Protein AF-A0A257S0A5-F1 (afdb_monom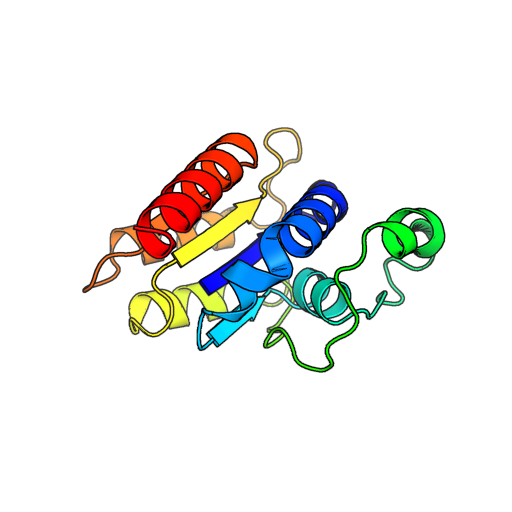er)

Solvent-accessible surface area (backbone atoms only — not comparable to full-atom values): 7761 Å² total; per-residue (Å²): 54,38,42,42,50,36,85,91,31,40,67,58,50,28,44,51,46,40,75,40,37,75,65,60,64,69,46,95,50,37,37,16,28,26,65,52,12,36,35,53,27,52,39,78,56,76,93,47,54,93,47,39,81,77,44,62,85,37,43,23,78,76,36,81,69,61,30,53,54,44,44,37,56,98,72,47,14,39,52,54,51,20,51,34,19,52,71,60,77,28,46,34,37,41,35,32,65,59,93,88,51,80,64,92,53,52,71,44,54,52,47,31,56,49,24,33,76,66,14,84,81,53,34,52,76,35,53,46,67,68,62,45,53,53,50,51,54,54,52,51,53,65,74,74,108

Sequence (145 aa):
IGLIAHDTQKKVMLEFARRHHALLSRFGRRLATGTTGGLLNGEVPARLAAEAASLRPVLPPPVPGWTTALQSGPRGGDAQIAEEVLEGRCRRLIFFEDPHVAREHEADIQLLERATRFAPQGCLCINDLANAEFWMNGFASLLAA

Radius of gyration: 14.41 Å; Cα contacts (8 Å, |Δi|>4): 226; chains: 1; bounding box: 37×31×38 Å

Structure (mmCIF, N/CA/C/O backbone):
data_AF-A0A257S0A5-F1
#
_entry.id   AF-A0A257S0A5-F1
#
loop_
_atom_site.group_PDB
_atom_site.id
_atom_site.type_symbol
_atom_site.label_atom_id
_atom_site.label_alt_id
_atom_site.label_comp_id
_atom_site.label_asym_id
_atom_site.label_entity_id
_atom_site.label_seq_id
_atom_site.pdbx_PDB_ins_code
_atom_site.Cartn_x
_atom_site.Cartn_y
_atom_site.Cartn_z
_atom_site.occupancy
_atom_site.B_iso_or_equiv
_atom_site.auth_seq_id
_atom_site.auth_comp_id
_atom_site.auth_asym_id
_atom_site.auth_atom_id
_atom_site.pdbx_PDB_model_num
ATOM 1 N N . ILE A 1 1 ? -5.561 5.184 4.028 1.00 97.00 1 ILE A N 1
ATOM 2 C CA . ILE A 1 1 ? -4.466 4.200 4.168 1.00 97.00 1 ILE A CA 1
ATOM 3 C C . ILE A 1 1 ? -3.578 4.324 2.942 1.00 97.00 1 ILE A C 1
ATOM 5 O O . ILE A 1 1 ? -4.126 4.481 1.857 1.00 97.00 1 ILE A O 1
ATOM 9 N N . GLY A 1 2 ? -2.262 4.346 3.112 1.00 97.69 2 GLY A N 1
ATOM 10 C CA . GLY A 1 2 ? -1.287 4.299 2.024 1.00 97.69 2 GLY A CA 1
ATOM 11 C C . GLY A 1 2 ? -0.783 2.873 1.819 1.00 97.69 2 GLY A C 1
ATOM 12 O O . GLY A 1 2 ? -0.559 2.169 2.801 1.00 97.69 2 GLY A O 1
ATOM 13 N N . LEU A 1 3 ? -0.647 2.458 0.563 1.00 97.50 3 LEU A N 1
ATOM 14 C CA . LEU A 1 3 ? -0.164 1.146 0.134 1.00 97.50 3 LEU A CA 1
ATOM 15 C C . LEU A 1 3 ? 1.035 1.357 -0.796 1.00 97.50 3 LEU A C 1
ATOM 17 O O . LEU A 1 3 ? 0.894 1.895 -1.895 1.00 97.50 3 LEU A O 1
ATOM 21 N N . ILE A 1 4 ? 2.220 0.975 -0.337 1.00 95.06 4 ILE A N 1
ATOM 22 C CA . ILE A 1 4 ? 3.494 1.250 -1.007 1.00 95.06 4 ILE A CA 1
ATOM 23 C C . ILE A 1 4 ? 4.300 -0.048 -1.033 1.00 95.06 4 ILE A C 1
ATOM 25 O O . ILE A 1 4 ? 4.254 -0.832 -0.087 1.00 95.06 4 ILE A O 1
ATOM 29 N N . ALA A 1 5 ? 5.012 -0.310 -2.123 1.00 93.12 5 ALA A N 1
ATOM 30 C CA . ALA A 1 5 ? 5.867 -1.482 -2.232 1.00 93.12 5 ALA A CA 1
ATOM 31 C C . ALA A 1 5 ? 7.075 -1.170 -3.111 1.00 93.12 5 ALA A C 1
ATOM 33 O O . ALA A 1 5 ? 6.927 -0.540 -4.163 1.00 93.12 5 ALA A O 1
ATOM 34 N N . HIS A 1 6 ? 8.248 -1.654 -2.704 1.00 89.75 6 HIS A N 1
ATOM 35 C CA . HIS A 1 6 ? 9.397 -1.745 -3.601 1.00 89.75 6 HIS A CA 1
ATOM 36 C C . HIS A 1 6 ? 9.094 -2.671 -4.778 1.00 89.75 6 HIS A C 1
ATOM 38 O O . HIS A 1 6 ? 8.187 -3.506 -4.729 1.00 89.75 6 HIS A O 1
ATOM 44 N N . ASP A 1 7 ? 9.878 -2.536 -5.846 1.00 86.50 7 ASP A N 1
ATOM 45 C CA . ASP A 1 7 ? 9.655 -3.271 -7.086 1.00 86.50 7 ASP A CA 1
ATOM 46 C C . ASP A 1 7 ? 9.632 -4.796 -6.869 1.00 86.50 7 ASP A C 1
ATOM 48 O O . ASP A 1 7 ? 8.712 -5.459 -7.352 1.00 86.50 7 ASP A O 1
ATOM 52 N N . THR A 1 8 ? 10.537 -5.321 -6.042 1.00 88.75 8 THR A N 1
ATOM 53 C CA . THR A 1 8 ? 10.608 -6.738 -5.641 1.00 88.75 8 THR A CA 1
ATOM 54 C C . THR A 1 8 ? 9.465 -7.180 -4.718 1.00 88.75 8 THR A C 1
ATOM 56 O O . THR A 1 8 ? 9.145 -8.366 -4.650 1.00 88.75 8 THR A O 1
ATOM 59 N N . GLN A 1 9 ? 8.798 -6.240 -4.043 1.00 92.81 9 GLN A N 1
ATOM 60 C CA . GLN A 1 9 ? 7.731 -6.493 -3.067 1.00 92.81 9 GLN A CA 1
ATOM 61 C C . GLN A 1 9 ? 6.318 -6.329 -3.646 1.00 92.81 9 GLN A C 1
ATOM 63 O O . GLN A 1 9 ? 5.326 -6.582 -2.960 1.00 92.81 9 GLN A O 1
ATOM 68 N N . LYS A 1 10 ? 6.174 -5.947 -4.921 1.00 91.94 10 LYS A N 1
ATOM 69 C CA . LYS A 1 10 ? 4.850 -5.751 -5.540 1.00 91.94 10 LYS A CA 1
ATOM 70 C C . LYS A 1 10 ? 3.995 -7.006 -5.510 1.00 91.94 10 LYS A C 1
ATOM 72 O O . LYS A 1 10 ? 2.811 -6.918 -5.207 1.00 91.94 10 LYS A O 1
ATOM 77 N N . LYS A 1 11 ? 4.576 -8.176 -5.788 1.00 93.81 11 LYS A N 1
ATOM 78 C CA . LYS A 1 11 ? 3.830 -9.440 -5.741 1.00 93.81 11 LYS A CA 1
ATOM 79 C C . LYS A 1 11 ? 3.268 -9.699 -4.339 1.00 93.81 11 LYS A C 1
ATOM 81 O O . LYS A 1 11 ? 2.093 -10.030 -4.210 1.00 93.81 11 LYS A O 1
ATOM 86 N N . VAL A 1 12 ? 4.079 -9.453 -3.309 1.00 95.75 12 VAL A N 1
ATOM 87 C CA . VAL A 1 12 ? 3.677 -9.563 -1.900 1.00 95.75 12 VAL A CA 1
ATOM 88 C C . VAL A 1 12 ? 2.539 -8.591 -1.580 1.00 95.75 12 VAL A C 1
ATOM 90 O O . VAL A 1 12 ? 1.528 -8.995 -1.007 1.00 95.75 12 VAL A O 1
ATOM 93 N N . MET A 1 13 ? 2.651 -7.334 -2.019 1.00 96.56 13 MET A N 1
ATOM 94 C CA . MET A 1 13 ? 1.595 -6.328 -1.863 1.00 96.56 13 MET A CA 1
ATOM 95 C C . MET A 1 13 ? 0.283 -6.749 -2.531 1.00 96.56 13 MET A C 1
ATOM 97 O O . MET A 1 13 ? -0.778 -6.607 -1.929 1.00 96.56 13 MET A O 1
ATOM 101 N N . LEU A 1 14 ? 0.332 -7.291 -3.749 1.00 95.62 14 LEU A N 1
ATOM 102 C CA . LEU A 1 14 ? -0.867 -7.729 -4.466 1.00 95.62 14 LEU A CA 1
ATOM 103 C C . LEU A 1 14 ? -1.540 -8.920 -3.784 1.00 95.62 14 LEU A C 1
ATOM 105 O O . LEU A 1 14 ? -2.752 -8.896 -3.579 1.00 95.62 14 LEU A O 1
ATOM 109 N N . GLU A 1 15 ? -0.769 -9.923 -3.363 1.00 95.75 15 GLU A N 1
ATOM 110 C CA . GLU A 1 15 ? -1.300 -11.074 -2.629 1.00 95.75 15 GLU A CA 1
ATOM 111 C C . GLU A 1 15 ? -1.946 -10.656 -1.303 1.00 95.75 15 GLU A C 1
ATOM 113 O O . GLU A 1 15 ? -3.059 -11.095 -0.992 1.00 95.75 15 GLU A O 1
ATOM 118 N N . PHE A 1 16 ? -1.278 -9.775 -0.555 1.00 97.12 16 PHE A N 1
ATOM 119 C CA . PHE A 1 16 ? -1.796 -9.192 0.679 1.00 97.12 16 PHE A CA 1
ATOM 120 C C . PHE A 1 16 ? -3.094 -8.412 0.428 1.00 97.12 16 PHE A C 1
ATOM 122 O O . PHE A 1 16 ? -4.110 -8.656 1.082 1.00 97.12 16 PHE A O 1
ATOM 129 N N . ALA A 1 17 ? -3.097 -7.521 -0.566 1.00 96.06 17 ALA A N 1
ATOM 130 C CA . ALA A 1 17 ? -4.254 -6.710 -0.920 1.00 96.06 17 ALA A CA 1
ATOM 131 C C . ALA A 1 17 ? -5.440 -7.558 -1.389 1.00 96.06 17 ALA A C 1
ATOM 133 O O . ALA A 1 17 ? -6.576 -7.277 -1.017 1.00 96.06 17 ALA A O 1
ATOM 134 N N . ARG A 1 18 ? -5.186 -8.620 -2.161 1.00 94.12 18 ARG A N 1
ATOM 135 C CA . ARG A 1 18 ? -6.204 -9.576 -2.606 1.00 94.12 18 ARG A CA 1
ATOM 136 C C . ARG A 1 18 ? -6.807 -10.334 -1.425 1.00 94.12 18 ARG A C 1
ATOM 138 O O . ARG A 1 18 ? -8.028 -10.442 -1.345 1.00 94.12 18 ARG A O 1
ATOM 145 N N . ARG A 1 19 ? -5.974 -10.837 -0.503 1.00 94.81 19 ARG A N 1
ATOM 146 C CA . ARG A 1 19 ? -6.416 -11.551 0.711 1.00 94.81 19 ARG A CA 1
ATOM 147 C C . ARG A 1 19 ? -7.285 -10.664 1.599 1.00 94.81 19 ARG A C 1
ATOM 149 O O . ARG A 1 19 ? -8.340 -11.092 2.055 1.00 94.81 19 ARG A O 1
ATOM 156 N N . HIS A 1 20 ? -6.860 -9.422 1.799 1.00 95.31 20 HIS A N 1
ATOM 157 C CA . HIS A 1 20 ? -7.486 -8.476 2.723 1.00 95.31 20 HIS A CA 1
ATOM 158 C C . HIS A 1 20 ? -8.417 -7.470 2.040 1.00 95.31 20 HIS A C 1
ATOM 160 O O . HIS A 1 20 ? -8.814 -6.478 2.654 1.00 95.31 20 HIS A O 1
ATOM 166 N N . HIS A 1 21 ? -8.801 -7.717 0.784 1.00 93.88 21 HIS A N 1
ATOM 167 C CA . HIS A 1 21 ? -9.507 -6.752 -0.062 1.00 93.88 21 HIS A CA 1
ATOM 168 C C . HIS A 1 21 ? -10.772 -6.196 0.600 1.00 93.88 21 HIS A C 1
ATOM 170 O O . HIS A 1 21 ? -10.999 -4.985 0.587 1.00 93.88 21 HIS A O 1
ATOM 176 N N . ALA A 1 22 ? -11.580 -7.058 1.224 1.00 92.00 22 ALA A N 1
ATOM 177 C CA . ALA A 1 22 ? -12.815 -6.653 1.895 1.00 92.00 22 ALA A CA 1
ATOM 178 C C . ALA A 1 22 ? -12.556 -5.674 3.055 1.00 92.00 22 ALA A C 1
ATOM 180 O O . ALA A 1 22 ? -13.222 -4.647 3.157 1.00 92.00 22 ALA A O 1
ATOM 181 N N . LEU A 1 23 ? -11.555 -5.951 3.896 1.00 94.06 23 LEU A N 1
ATOM 182 C CA . LEU A 1 23 ? -11.188 -5.091 5.024 1.00 94.06 23 LEU A CA 1
ATOM 183 C C . LEU A 1 23 ? -10.539 -3.790 4.551 1.00 94.06 23 LEU A C 1
ATOM 185 O O . LEU A 1 23 ? -10.922 -2.712 5.001 1.00 94.06 23 LEU A O 1
ATOM 189 N N . LEU A 1 24 ? -9.607 -3.875 3.599 1.00 95.44 24 LEU A N 1
ATOM 190 C CA . LEU A 1 24 ? -8.953 -2.707 3.011 1.00 95.44 24 LEU A CA 1
ATOM 191 C C . LEU A 1 24 ? -9.967 -1.779 2.321 1.00 95.44 24 LEU A C 1
ATOM 193 O O . LEU A 1 24 ? -9.847 -0.553 2.382 1.00 95.44 24 LEU A O 1
ATOM 197 N N . SER A 1 25 ? -11.022 -2.342 1.732 1.00 93.88 25 SER A N 1
ATOM 198 C CA . SER A 1 25 ? -12.101 -1.573 1.104 1.00 93.88 25 SER A CA 1
ATOM 199 C C . SER A 1 25 ? -12.919 -0.739 2.096 1.00 93.88 25 SER A C 1
ATOM 201 O O . SER A 1 25 ? -13.542 0.238 1.686 1.00 93.88 25 SER A O 1
ATOM 203 N N . ARG A 1 26 ? -12.869 -1.041 3.403 1.00 93.62 26 ARG A N 1
ATOM 204 C CA . ARG A 1 26 ? -13.542 -0.245 4.447 1.00 93.62 26 ARG A CA 1
ATOM 205 C C . ARG A 1 26 ? -12.843 1.084 4.734 1.00 93.62 26 ARG A C 1
ATOM 207 O O . ARG A 1 26 ? -13.456 1.979 5.312 1.00 93.62 26 ARG A O 1
ATOM 214 N N . PHE A 1 27 ? -11.575 1.247 4.352 1.00 94.25 27 PHE A N 1
ATOM 215 C CA . PHE A 1 27 ? -10.908 2.542 4.469 1.00 94.25 27 PHE A CA 1
ATOM 216 C C . PHE A 1 27 ? -11.474 3.505 3.427 1.00 94.25 27 PHE A C 1
ATOM 218 O O . PHE A 1 27 ? -11.331 3.260 2.235 1.00 94.25 27 PHE A O 1
ATOM 225 N N . GLY A 1 28 ? -12.047 4.633 3.861 1.00 91.44 28 GLY A N 1
ATOM 226 C CA . GLY A 1 28 ? -12.674 5.606 2.952 1.00 91.44 28 GLY A CA 1
ATOM 227 C C . GLY A 1 28 ? -11.738 6.185 1.883 1.00 91.44 28 GLY A C 1
ATOM 228 O O . GLY A 1 28 ? -12.200 6.620 0.836 1.00 91.44 28 GLY A O 1
ATOM 229 N N . ARG A 1 29 ? -10.417 6.146 2.111 1.00 94.81 29 ARG A N 1
ATOM 230 C CA . ARG A 1 29 ? -9.405 6.553 1.131 1.00 94.81 29 ARG A CA 1
ATOM 231 C C . ARG A 1 29 ? -8.215 5.596 1.147 1.00 94.81 29 ARG A C 1
ATOM 233 O O . ARG A 1 29 ? -7.645 5.325 2.212 1.00 94.81 29 ARG A O 1
ATOM 240 N N . ARG A 1 30 ? -7.834 5.107 -0.035 1.00 97.19 30 ARG A N 1
ATOM 241 C CA . ARG A 1 30 ? -6.685 4.224 -0.280 1.00 97.19 30 ARG A CA 1
ATOM 242 C C . ARG A 1 30 ? -5.755 4.919 -1.267 1.00 97.19 30 ARG A C 1
ATOM 244 O O . ARG A 1 30 ? -6.140 5.149 -2.407 1.00 97.19 30 ARG A O 1
ATOM 251 N N . LEU A 1 31 ? -4.577 5.300 -0.804 1.00 97.69 31 LEU A N 1
ATOM 252 C CA . LEU A 1 31 ? -3.534 5.932 -1.604 1.00 97.69 31 LEU A CA 1
ATOM 253 C C . LEU A 1 31 ? -2.500 4.879 -1.977 1.00 97.69 31 LEU A C 1
ATOM 255 O O . LEU A 1 31 ? -2.220 3.997 -1.167 1.00 97.69 31 LEU A O 1
ATOM 259 N N . ALA A 1 32 ? -1.917 4.985 -3.160 1.00 96.44 32 ALA A N 1
ATOM 260 C CA . ALA A 1 32 ? -0.799 4.141 -3.553 1.00 96.44 32 ALA A CA 1
ATOM 261 C C . ALA A 1 32 ? 0.141 4.898 -4.490 1.00 96.44 32 ALA A C 1
ATOM 263 O O . ALA A 1 32 ? -0.301 5.759 -5.250 1.00 96.44 32 ALA A O 1
ATOM 264 N N . THR A 1 33 ? 1.432 4.574 -4.465 1.00 94.12 33 THR A N 1
ATOM 265 C CA . THR A 1 33 ? 2.384 5.111 -5.449 1.00 94.12 33 THR A CA 1
ATOM 266 C C . THR A 1 33 ? 2.114 4.530 -6.833 1.00 94.12 33 THR A C 1
ATOM 268 O O . THR A 1 33 ? 1.604 3.419 -6.956 1.00 94.12 33 THR A O 1
ATOM 271 N N . GLY A 1 34 ? 2.457 5.264 -7.892 1.00 91.19 34 GLY A N 1
ATOM 272 C CA . GLY A 1 34 ? 1.895 5.057 -9.233 1.00 91.19 34 GLY A CA 1
ATOM 273 C C . GLY A 1 34 ? 1.890 3.620 -9.757 1.00 91.19 34 GLY A C 1
ATOM 274 O O . GLY A 1 34 ? 0.863 3.141 -10.226 1.00 91.19 34 GLY A O 1
ATOM 275 N N . THR A 1 35 ? 3.003 2.886 -9.652 1.00 91.06 35 THR A N 1
ATOM 276 C CA . THR A 1 35 ? 3.033 1.490 -10.137 1.00 91.06 35 THR A CA 1
ATOM 277 C C . THR A 1 35 ? 2.262 0.540 -9.228 1.00 91.06 35 THR A C 1
ATOM 279 O O . THR A 1 35 ? 1.532 -0.311 -9.728 1.00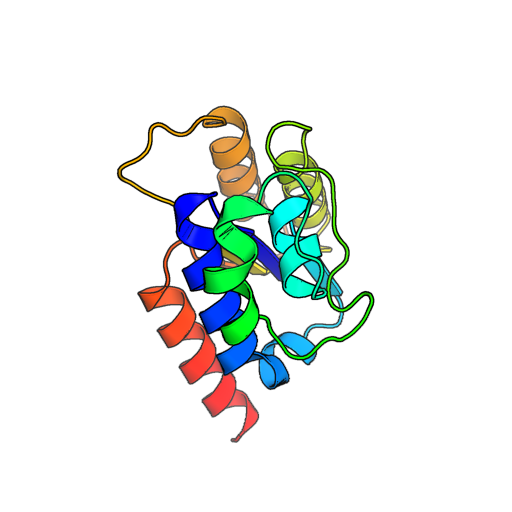 91.06 35 THR A O 1
ATOM 282 N N . THR A 1 36 ? 2.401 0.688 -7.911 1.00 93.38 36 THR A N 1
ATOM 283 C CA . THR A 1 36 ? 1.653 -0.104 -6.928 1.00 93.38 36 THR A CA 1
ATOM 284 C C . THR A 1 36 ? 0.153 0.126 -7.104 1.00 93.38 36 THR A C 1
ATOM 286 O O . THR A 1 36 ? -0.600 -0.831 -7.214 1.00 93.38 36 THR A O 1
ATOM 289 N N . GLY A 1 37 ? -0.274 1.386 -7.220 1.00 93.56 37 GLY A N 1
ATOM 290 C CA . GLY A 1 37 ? -1.668 1.775 -7.420 1.00 93.56 37 GLY A CA 1
ATOM 291 C C . GLY A 1 37 ? -2.251 1.269 -8.733 1.00 93.56 37 GLY A C 1
ATOM 292 O O . GLY A 1 37 ? -3.347 0.720 -8.722 1.00 93.56 37 GLY A O 1
ATOM 293 N N . GLY A 1 38 ? -1.505 1.367 -9.840 1.00 91.50 38 GLY A N 1
ATOM 294 C CA . GLY A 1 38 ? -1.913 0.780 -11.121 1.00 91.50 38 GLY A CA 1
ATOM 295 C C . GLY A 1 38 ? -2.200 -0.718 -10.992 1.00 91.50 38 GLY A C 1
ATOM 296 O O . GLY A 1 38 ? -3.303 -1.163 -11.297 1.00 91.50 38 GLY A O 1
ATOM 297 N N . LEU A 1 39 ? -1.263 -1.480 -10.417 1.00 92.56 39 LEU A N 1
ATOM 298 C CA . LEU A 1 39 ? -1.445 -2.920 -10.194 1.00 92.56 39 LEU A CA 1
ATOM 299 C C . LEU A 1 39 ? -2.612 -3.230 -9.252 1.00 92.56 39 LEU A C 1
ATOM 301 O O . LEU A 1 39 ? -3.398 -4.134 -9.523 1.00 92.56 39 LEU A O 1
ATOM 305 N N . LEU A 1 40 ? -2.767 -2.473 -8.165 1.00 93.69 40 LEU A N 1
ATOM 306 C CA . LEU A 1 40 ? -3.891 -2.636 -7.238 1.00 93.69 40 LEU A CA 1
ATOM 307 C C . LEU A 1 40 ? -5.240 -2.294 -7.890 1.00 93.69 40 LEU A C 1
ATOM 309 O O . LEU A 1 40 ? -6.265 -2.825 -7.479 1.00 93.69 40 LEU A O 1
ATOM 313 N N . ASN A 1 41 ? -5.243 -1.452 -8.922 1.00 91.81 41 ASN A N 1
ATOM 314 C CA . ASN A 1 41 ? -6.420 -1.136 -9.728 1.00 91.81 41 ASN A CA 1
ATOM 315 C C . ASN A 1 41 ? -6.640 -2.135 -10.885 1.00 91.81 41 ASN A C 1
ATOM 317 O O . ASN A 1 41 ? -7.569 -1.962 -11.671 1.00 91.81 41 ASN A O 1
ATOM 321 N N . GLY A 1 42 ? -5.822 -3.191 -10.982 1.00 86.12 42 GLY A N 1
ATOM 322 C CA . GLY A 1 42 ? -5.922 -4.232 -12.011 1.00 86.12 42 GLY A CA 1
ATOM 323 C C . GLY A 1 42 ? -5.172 -3.919 -13.310 1.00 86.12 42 GLY A C 1
ATOM 324 O O . GLY A 1 42 ? -5.290 -4.664 -14.282 1.00 86.12 42 GLY A O 1
ATOM 325 N N . GLU A 1 43 ? -4.384 -2.846 -13.344 1.00 85.81 43 GLU A N 1
ATOM 326 C CA . GLU A 1 43 ? -3.589 -2.446 -14.502 1.00 85.81 43 GLU A CA 1
ATOM 327 C C . GLU A 1 43 ? -2.173 -3.007 -14.381 1.00 85.81 43 GLU A C 1
ATOM 329 O O . GLU A 1 43 ? -1.510 -2.809 -13.369 1.00 85.81 43 GLU A O 1
ATOM 334 N N . VAL A 1 44 ? -1.661 -3.667 -15.422 1.00 84.38 44 VAL A N 1
ATOM 335 C CA . VAL A 1 44 ? -0.235 -4.022 -15.489 1.00 84.38 44 VAL A CA 1
ATOM 336 C C . VAL A 1 44 ? 0.481 -2.959 -16.321 1.00 84.38 44 VAL A C 1
ATOM 338 O O . VAL A 1 44 ? 0.298 -2.939 -17.541 1.00 84.38 44 VAL A O 1
ATOM 341 N N . PRO A 1 45 ? 1.286 -2.065 -15.712 1.00 80.88 45 PRO A N 1
ATOM 342 C CA . PRO A 1 45 ? 1.966 -1.013 -16.457 1.00 80.88 45 PRO A CA 1
ATOM 343 C C . PRO A 1 45 ? 2.943 -1.604 -17.473 1.00 80.88 45 PRO A C 1
ATOM 345 O O . PRO A 1 45 ? 3.577 -2.623 -17.202 1.00 80.88 45 PRO A O 1
ATOM 348 N N . ALA A 1 46 ? 3.140 -0.923 -18.605 1.00 83.19 46 ALA A N 1
ATOM 349 C CA . ALA A 1 46 ? 4.008 -1.398 -19.687 1.00 83.19 46 ALA A CA 1
ATOM 350 C C . ALA A 1 46 ? 5.430 -1.767 -19.217 1.00 83.19 46 ALA A C 1
ATOM 352 O O . ALA A 1 46 ? 6.005 -2.740 -19.699 1.00 83.19 46 ALA A O 1
ATOM 353 N N . ARG A 1 47 ? 5.969 -1.050 -18.218 1.00 80.94 47 ARG A N 1
ATOM 354 C CA . ARG A 1 47 ? 7.291 -1.335 -17.629 1.00 80.94 47 ARG A CA 1
ATOM 355 C C . ARG A 1 47 ? 7.403 -2.721 -16.977 1.00 80.94 47 ARG A C 1
ATOM 357 O O . ARG A 1 47 ? 8.507 -3.216 -16.833 1.00 80.94 47 ARG A O 1
ATOM 364 N N . LEU A 1 48 ? 6.277 -3.327 -16.589 1.00 83.88 48 LEU A N 1
ATOM 365 C CA . LEU A 1 48 ? 6.194 -4.662 -15.982 1.00 83.88 48 LEU A CA 1
ATOM 366 C C . LEU A 1 48 ? 5.572 -5.692 -16.939 1.00 83.88 48 LEU A C 1
ATOM 368 O O . LEU A 1 48 ? 5.131 -6.755 -16.507 1.00 83.88 48 LEU A O 1
ATOM 372 N N . ALA A 1 49 ? 5.509 -5.403 -18.244 1.00 85.00 49 ALA A N 1
ATOM 373 C CA . ALA A 1 49 ? 4.889 -6.300 -19.220 1.00 85.00 49 ALA A CA 1
ATOM 374 C C . ALA A 1 49 ? 5.532 -7.700 -19.233 1.00 85.00 49 ALA A C 1
ATOM 376 O O . ALA A 1 49 ? 4.818 -8.695 -19.352 1.00 85.00 49 ALA A O 1
ATOM 377 N N . ALA A 1 50 ? 6.852 -7.785 -19.038 1.00 87.06 50 ALA A N 1
ATOM 378 C CA . ALA A 1 50 ? 7.577 -9.055 -18.943 1.00 87.06 50 ALA A CA 1
ATOM 379 C C . ALA A 1 50 ? 7.146 -9.909 -17.731 1.00 87.06 50 ALA A C 1
ATOM 381 O O . ALA A 1 50 ? 7.198 -11.135 -17.780 1.00 87.06 50 ALA A O 1
ATOM 382 N N . GLU A 1 51 ? 6.661 -9.272 -16.665 1.00 86.69 51 GLU A N 1
ATOM 383 C CA . GLU A 1 51 ? 6.218 -9.909 -15.420 1.00 86.69 51 GLU A CA 1
ATOM 384 C C . GLU A 1 51 ? 4.694 -10.109 -15.378 1.00 86.69 51 GLU A C 1
ATOM 386 O O . GLU A 1 51 ? 4.159 -10.708 -14.447 1.00 86.69 51 GLU A O 1
ATOM 391 N N . ALA A 1 52 ? 3.956 -9.650 -16.393 1.00 85.62 52 ALA A N 1
ATOM 392 C CA . ALA A 1 52 ? 2.494 -9.677 -16.396 1.00 85.62 52 ALA A CA 1
ATOM 393 C C . ALA A 1 52 ? 1.924 -11.082 -16.140 1.00 85.62 52 ALA A C 1
ATOM 395 O O . ALA A 1 52 ? 0.926 -11.229 -15.434 1.00 85.62 52 ALA A O 1
ATOM 396 N N . ALA A 1 53 ? 2.565 -12.117 -16.691 1.00 87.06 53 ALA A N 1
ATOM 397 C CA . ALA A 1 53 ? 2.147 -13.504 -16.514 1.00 87.06 53 ALA A CA 1
ATOM 398 C C . ALA A 1 53 ? 2.212 -13.962 -15.046 1.00 87.06 53 ALA A C 1
ATOM 400 O O . ALA A 1 53 ? 1.343 -14.714 -14.610 1.00 87.06 53 ALA A O 1
ATOM 401 N N . SER A 1 54 ? 3.198 -13.489 -14.275 1.00 87.62 54 SER A N 1
ATOM 402 C CA . SER A 1 54 ? 3.356 -13.848 -12.861 1.00 87.62 54 SER A CA 1
ATOM 403 C C . SER A 1 54 ? 2.502 -12.983 -11.927 1.00 87.62 54 SER A C 1
ATOM 405 O O . SER A 1 54 ? 2.126 -13.447 -10.851 1.00 87.62 54 SER A O 1
ATOM 407 N N . LEU A 1 55 ? 2.162 -11.755 -12.339 1.00 87.50 55 LEU A N 1
ATOM 408 C CA . LEU A 1 55 ? 1.362 -10.811 -11.550 1.00 87.50 55 LEU A CA 1
ATOM 409 C C . LEU A 1 55 ? -0.149 -11.034 -11.694 1.00 87.50 55 LEU A C 1
ATOM 411 O O . LEU A 1 55 ? -0.875 -10.954 -10.707 1.00 87.50 55 LEU A O 1
ATOM 415 N N . ARG A 1 56 ? -0.638 -11.348 -12.900 1.00 85.69 56 ARG A N 1
ATOM 416 C CA . ARG A 1 56 ? -2.080 -11.499 -13.186 1.00 85.69 56 ARG A CA 1
ATOM 417 C C . ARG A 1 56 ? -2.844 -12.416 -12.217 1.00 85.69 56 ARG A C 1
ATOM 419 O O . ARG A 1 56 ? -3.928 -12.013 -11.805 1.00 85.69 56 ARG A O 1
ATOM 426 N N . PRO A 1 57 ? -2.329 -13.595 -11.812 1.00 87.75 57 PRO A N 1
ATOM 427 C CA . PRO A 1 57 ? -3.051 -14.490 -10.903 1.00 87.75 57 PRO A CA 1
ATOM 428 C C . PRO A 1 57 ? -3.247 -13.928 -9.490 1.00 87.75 57 PRO A C 1
ATOM 430 O O . PRO A 1 57 ? -4.106 -14.406 -8.752 1.00 87.75 57 PRO A O 1
ATOM 433 N N . VAL A 1 58 ? -2.429 -12.948 -9.097 1.00 87.75 58 VAL A N 1
ATOM 434 C CA . VAL A 1 58 ? -2.422 -12.384 -7.742 1.00 87.75 58 VAL A CA 1
ATOM 435 C C . VAL A 1 58 ? -2.973 -10.965 -7.679 1.00 87.75 58 VAL A C 1
ATOM 437 O O . VAL A 1 58 ? -3.055 -10.412 -6.584 1.00 87.75 58 VAL A O 1
ATOM 440 N N . LEU A 1 59 ? -3.381 -10.386 -8.815 1.00 83.75 59 LEU A N 1
ATOM 441 C CA . LEU A 1 59 ? -4.051 -9.090 -8.828 1.00 83.75 59 LEU A CA 1
ATOM 442 C C . LEU A 1 59 ? -5.299 -9.141 -7.927 1.00 83.75 59 LEU A C 1
ATOM 444 O O . LEU A 1 59 ? -6.029 -10.143 -7.927 1.00 83.75 59 LEU A O 1
ATOM 448 N N . PRO A 1 60 ? -5.563 -8.084 -7.143 1.00 79.94 60 PRO A N 1
ATOM 449 C CA . PRO A 1 60 ? -6.830 -7.964 -6.439 1.00 79.94 60 PRO A CA 1
ATOM 450 C C . PRO A 1 60 ? -7.995 -7.903 -7.446 1.00 79.94 60 PRO A C 1
ATOM 452 O O . PRO A 1 60 ? -7.777 -7.602 -8.624 1.00 79.94 60 PRO A O 1
ATOM 455 N N . PRO A 1 61 ? -9.235 -8.200 -7.009 1.00 78.00 61 PRO A N 1
ATOM 456 C CA . PRO A 1 61 ? -10.414 -8.077 -7.861 1.00 78.00 61 PRO A CA 1
ATOM 457 C C . PRO A 1 61 ? -10.423 -6.724 -8.590 1.00 78.00 61 PRO A C 1
ATOM 459 O O . PRO A 1 61 ? -10.189 -5.703 -7.940 1.00 78.00 61 PRO A O 1
ATOM 462 N N . PRO A 1 62 ? -10.669 -6.686 -9.914 1.00 70.00 62 PRO A N 1
ATOM 463 C CA . PRO A 1 62 ? -10.586 -5.453 -10.680 1.00 70.00 62 PRO A CA 1
ATOM 464 C C . PRO A 1 62 ? -11.695 -4.505 -10.232 1.00 70.00 62 PRO A C 1
ATOM 466 O O . PRO A 1 62 ? -12.869 -4.684 -10.553 1.00 70.00 62 PRO A O 1
ATOM 469 N N . VAL A 1 63 ? -11.305 -3.491 -9.472 1.00 76.94 63 VAL A N 1
ATOM 470 C CA . VAL A 1 63 ? -12.172 -2.395 -9.059 1.00 76.94 63 VAL A CA 1
ATOM 471 C C . VAL A 1 63 ? -11.516 -1.121 -9.592 1.00 76.94 63 VAL A C 1
ATOM 473 O O . VAL A 1 63 ? -10.529 -0.655 -9.017 1.00 76.94 63 VAL A O 1
ATOM 476 N N . PRO A 1 64 ? -12.004 -0.570 -10.721 1.00 76.94 64 PRO A N 1
ATOM 477 C CA . PRO A 1 64 ? -11.458 0.659 -11.281 1.00 76.94 64 PRO A CA 1
ATOM 478 C C . PRO A 1 64 ? -11.443 1.770 -10.231 1.00 76.94 64 PRO A C 1
ATOM 480 O O . PRO A 1 64 ? -12.453 2.040 -9.583 1.00 76.94 64 PRO A O 1
ATOM 483 N N . GLY A 1 65 ? -10.280 2.391 -10.036 1.00 85.31 65 GLY A N 1
ATOM 484 C CA . GLY A 1 65 ? -10.111 3.440 -9.030 1.00 85.31 65 GLY A CA 1
ATOM 485 C C . GLY A 1 65 ? -10.214 2.952 -7.581 1.00 85.31 65 GLY A C 1
ATOM 486 O O . GLY A 1 65 ? -10.519 3.753 -6.696 1.00 85.31 65 GLY A O 1
ATOM 487 N N . TRP A 1 66 ? -9.963 1.664 -7.306 1.00 93.50 66 TRP A N 1
ATOM 488 C CA . TRP A 1 66 ? -9.919 1.158 -5.932 1.00 93.50 66 TRP A CA 1
ATOM 489 C C . TRP A 1 66 ? -8.946 1.963 -5.075 1.00 93.50 66 TRP A C 1
ATOM 491 O O . TRP A 1 66 ? -9.280 2.337 -3.950 1.00 93.50 66 TRP A O 1
ATOM 501 N N . THR A 1 67 ? -7.778 2.279 -5.623 1.00 95.12 67 THR A N 1
ATOM 502 C CA . THR A 1 67 ? -6.786 3.179 -5.042 1.00 95.12 67 THR A CA 1
ATOM 503 C C . THR A 1 67 ? -6.656 4.458 -5.865 1.00 95.12 67 THR A C 1
ATOM 505 O O . THR A 1 67 ? -6.734 4.446 -7.096 1.00 95.12 67 THR A O 1
ATOM 508 N N . THR A 1 68 ? -6.404 5.576 -5.186 1.00 95.81 68 THR A N 1
ATOM 509 C CA . THR A 1 68 ? -5.901 6.797 -5.818 1.00 95.81 68 THR A CA 1
ATOM 510 C C . THR A 1 68 ? -4.406 6.614 -6.070 1.00 95.81 68 THR A C 1
ATOM 512 O O . THR A 1 68 ? -3.603 6.683 -5.135 1.00 95.81 68 THR A O 1
ATOM 515 N N . ALA A 1 69 ? -4.047 6.351 -7.327 1.00 93.50 69 ALA A N 1
ATOM 516 C CA . ALA A 1 69 ? -2.658 6.238 -7.751 1.00 93.50 69 ALA A CA 1
ATOM 517 C C . ALA A 1 69 ? -2.016 7.633 -7.835 1.00 93.50 69 ALA A C 1
ATOM 519 O O . ALA A 1 69 ? -2.467 8.499 -8.583 1.00 93.50 69 ALA A O 1
ATOM 520 N N . LEU A 1 70 ? -0.974 7.841 -7.038 1.00 94.94 70 LEU A N 1
ATOM 521 C CA . LEU A 1 70 ? -0.134 9.037 -7.027 1.00 94.94 70 LEU A CA 1
ATOM 522 C C . LEU A 1 70 ? 1.030 8.875 -8.017 1.00 94.94 70 LEU A C 1
ATOM 524 O O . LEU A 1 70 ? 1.071 7.920 -8.797 1.00 94.94 70 LEU A O 1
ATOM 528 N N . GLN A 1 71 ? 2.004 9.786 -8.002 1.00 92.88 71 GLN A N 1
ATOM 529 C CA . GLN A 1 71 ? 3.228 9.593 -8.781 1.00 92.88 71 GLN A CA 1
ATOM 530 C C . GLN A 1 71 ? 3.978 8.330 -8.318 1.00 92.88 71 GLN A C 1
ATOM 532 O O . GLN A 1 71 ? 3.736 7.776 -7.242 1.00 92.88 71 GLN A O 1
ATOM 537 N N . SER A 1 72 ? 4.881 7.810 -9.149 1.00 87.94 72 SER A N 1
ATOM 538 C CA . SER A 1 72 ? 5.829 6.785 -8.694 1.00 87.94 72 SER A CA 1
ATOM 539 C C . SER A 1 72 ? 6.750 7.362 -7.615 1.00 87.94 72 SER A C 1
ATOM 541 O O . SER A 1 72 ? 7.033 8.557 -7.668 1.00 87.94 72 SER A O 1
ATOM 543 N N . GLY A 1 73 ? 7.272 6.522 -6.714 1.00 85.06 73 GLY A N 1
ATOM 544 C CA . GLY A 1 73 ? 8.294 6.914 -5.726 1.00 85.06 73 GLY A CA 1
ATOM 545 C C . GLY A 1 73 ? 9.397 7.806 -6.320 1.00 85.06 73 GLY A C 1
ATOM 546 O O . GLY A 1 73 ? 9.425 8.985 -5.979 1.00 85.06 73 GLY A O 1
ATOM 547 N N . PRO A 1 74 ? 10.127 7.356 -7.370 1.00 82.19 74 PRO A N 1
ATOM 548 C CA . PRO A 1 74 ? 11.162 8.156 -8.049 1.00 82.19 74 PRO A CA 1
ATOM 549 C C . PRO A 1 74 ? 10.729 9.525 -8.601 1.00 82.19 74 PRO A C 1
ATOM 551 O O . PRO A 1 74 ? 11.560 10.332 -9.003 1.00 82.19 74 PRO A O 1
ATOM 554 N N . ARG A 1 75 ? 9.420 9.771 -8.719 1.00 87.06 75 ARG A N 1
ATOM 555 C CA . ARG A 1 75 ? 8.838 11.022 -9.231 1.00 87.06 75 ARG A CA 1
ATOM 556 C C . ARG A 1 75 ? 8.159 11.835 -8.122 1.00 87.06 75 ARG A C 1
ATOM 558 O O . ARG A 1 75 ? 7.352 12.709 -8.429 1.00 87.06 75 ARG A O 1
ATOM 565 N N . GLY A 1 76 ? 8.454 11.533 -6.857 1.00 88.25 76 GLY A N 1
ATOM 566 C CA . GLY A 1 76 ? 7.916 12.224 -5.686 1.00 88.25 76 GLY A CA 1
ATOM 567 C C . GLY A 1 76 ? 6.617 11.637 -5.132 1.00 88.25 76 GLY A C 1
ATOM 568 O O . GLY A 1 76 ? 5.964 12.282 -4.318 1.00 88.25 76 GLY A O 1
ATOM 569 N N . GLY A 1 77 ? 6.216 10.429 -5.541 1.00 91.75 77 GLY A N 1
ATOM 570 C CA . GLY A 1 77 ? 5.011 9.773 -5.016 1.00 91.75 77 GLY A CA 1
ATOM 571 C C . GLY A 1 77 ? 5.043 9.557 -3.502 1.00 91.75 77 GLY A C 1
ATOM 572 O O . GLY A 1 77 ? 4.031 9.739 -2.828 1.00 91.75 77 GLY A O 1
ATOM 573 N N . ASP A 1 78 ? 6.216 9.228 -2.962 1.00 91.75 78 ASP A N 1
ATOM 574 C CA . ASP A 1 78 ? 6.412 9.032 -1.524 1.00 91.75 78 ASP A CA 1
ATOM 575 C C . ASP A 1 78 ? 6.283 10.358 -0.760 1.00 91.75 78 ASP A C 1
ATOM 577 O O . ASP A 1 78 ? 5.624 10.411 0.279 1.00 91.75 78 ASP A O 1
ATOM 581 N N . ALA A 1 79 ? 6.793 11.459 -1.325 1.00 92.69 79 ALA A N 1
ATOM 582 C CA . ALA A 1 79 ? 6.605 12.803 -0.781 1.00 92.69 79 ALA A CA 1
ATOM 583 C C . ALA A 1 79 ? 5.126 13.230 -0.782 1.00 92.69 79 ALA A C 1
ATOM 585 O O . ALA A 1 79 ? 4.657 13.812 0.195 1.00 92.69 79 ALA A O 1
ATOM 586 N N . GLN A 1 80 ? 4.365 12.882 -1.826 1.00 95.44 8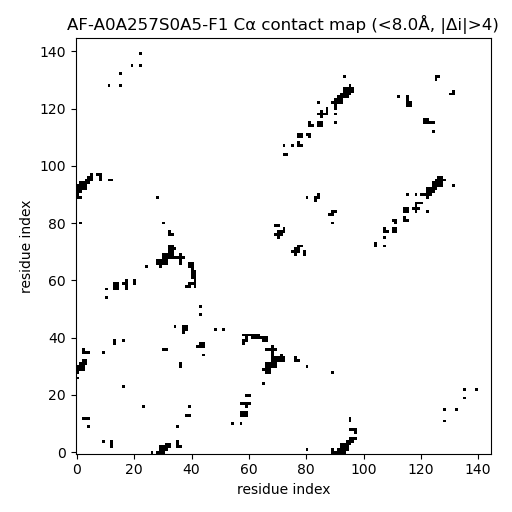0 GLN A N 1
ATOM 587 C CA . GLN A 1 80 ? 2.918 13.127 -1.861 1.00 95.44 80 GLN A CA 1
ATOM 588 C C . GLN A 1 80 ? 2.188 12.359 -0.750 1.00 95.44 80 GLN A C 1
ATOM 590 O O . GLN A 1 80 ? 1.296 12.901 -0.105 1.00 95.44 80 GLN A O 1
ATOM 595 N N . ILE A 1 81 ? 2.564 11.105 -0.478 1.00 95.75 81 ILE A N 1
ATOM 596 C CA . ILE A 1 81 ? 1.977 10.360 0.646 1.00 95.75 81 ILE A CA 1
ATOM 597 C C . ILE A 1 81 ? 2.409 10.966 1.987 1.00 95.75 81 ILE A C 1
ATOM 599 O O . ILE A 1 81 ? 1.586 11.058 2.897 1.00 95.75 81 ILE A O 1
ATOM 603 N N . ALA A 1 82 ? 3.662 11.404 2.120 1.00 95.12 82 ALA A N 1
ATOM 604 C CA . ALA A 1 82 ? 4.153 12.065 3.326 1.00 95.12 82 ALA A CA 1
ATOM 605 C C . ALA A 1 82 ? 3.366 13.352 3.634 1.00 95.12 82 ALA A C 1
ATOM 607 O O . ALA A 1 82 ? 2.980 13.569 4.782 1.00 95.12 82 ALA A O 1
ATOM 608 N N . GLU A 1 83 ? 3.053 14.160 2.619 1.00 95.62 83 GLU A N 1
ATOM 609 C CA . GLU A 1 83 ? 2.170 15.325 2.750 1.00 95.62 83 GLU A CA 1
ATOM 610 C C . GLU A 1 83 ? 0.783 14.917 3.270 1.00 95.62 83 GLU A C 1
ATOM 612 O O . GLU A 1 83 ? 0.288 15.473 4.247 1.00 95.62 83 GLU A O 1
ATOM 617 N N . GLU A 1 84 ? 0.179 13.880 2.688 1.00 96.56 84 GLU A N 1
ATOM 618 C CA . GLU A 1 84 ? -1.120 13.359 3.130 1.00 96.56 84 GLU A CA 1
ATOM 619 C C . GLU A 1 84 ? -1.113 12.872 4.585 1.00 96.56 84 GLU A C 1
ATOM 621 O O . GLU A 1 84 ? -2.130 12.959 5.280 1.00 96.56 84 GLU A O 1
ATOM 626 N N . VAL A 1 85 ? 0.025 12.358 5.052 1.00 96.69 85 VAL A N 1
ATOM 627 C CA . VAL A 1 85 ? 0.233 11.959 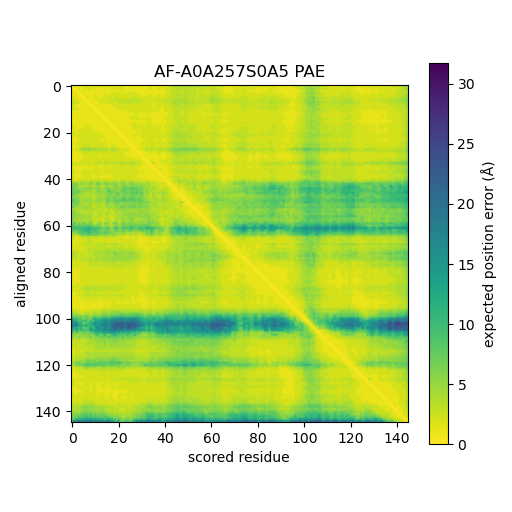6.446 1.00 96.69 85 VAL A CA 1
ATOM 628 C C . VAL A 1 85 ? 0.339 13.171 7.369 1.00 96.69 85 VAL A C 1
ATOM 630 O O . VAL A 1 85 ? -0.356 13.217 8.386 1.00 96.69 85 VAL A O 1
ATOM 633 N N . LEU A 1 86 ? 1.157 14.163 7.013 1.00 95.75 86 LEU A N 1
ATOM 634 C CA . LEU A 1 86 ? 1.344 15.388 7.802 1.00 95.75 86 LEU A CA 1
ATOM 635 C C . LEU A 1 86 ? 0.045 16.187 7.940 1.00 95.75 86 LEU A C 1
ATOM 637 O O . LEU A 1 86 ? -0.264 16.699 9.013 1.00 95.75 86 LEU A O 1
ATOM 641 N N . GLU A 1 87 ? -0.762 16.198 6.885 1.00 95.50 87 GLU A N 1
ATOM 642 C CA . GLU A 1 87 ? -2.077 16.835 6.845 1.00 95.50 87 GLU A CA 1
ATOM 643 C C . GLU A 1 87 ? -3.172 16.023 7.568 1.00 95.50 87 GLU A C 1
ATOM 645 O O . GLU A 1 87 ? -4.341 16.410 7.604 1.00 95.50 87 GLU A O 1
ATOM 650 N N . GLY A 1 88 ? -2.833 14.855 8.124 1.00 94.12 88 GLY A N 1
ATOM 651 C CA . GLY A 1 88 ? -3.765 14.001 8.863 1.00 94.12 88 GLY A CA 1
ATOM 652 C C . GLY A 1 88 ? -4.811 13.291 7.996 1.00 94.12 88 GLY A C 1
ATOM 653 O O . GLY A 1 88 ? -5.708 12.625 8.528 1.00 94.12 88 GLY A O 1
ATOM 654 N N . ARG A 1 89 ? -4.694 13.397 6.666 1.00 94.94 89 ARG A N 1
ATOM 655 C CA . ARG A 1 89 ? -5.588 12.790 5.666 1.00 94.94 89 ARG A CA 1
ATOM 656 C C . ARG A 1 89 ? -5.238 11.325 5.375 1.00 94.94 89 ARG A C 1
ATOM 658 O O . ARG A 1 89 ? -6.074 10.577 4.857 1.00 94.94 89 ARG A O 1
ATOM 665 N N . CYS A 1 90 ? -4.039 10.885 5.755 1.00 95.81 90 CYS A N 1
ATOM 666 C CA . CYS A 1 90 ? -3.617 9.491 5.792 1.00 95.81 90 CYS A CA 1
ATOM 667 C C . CYS A 1 90 ? -3.013 9.152 7.163 1.00 95.81 90 CYS A C 1
ATOM 669 O O . CYS A 1 90 ? -2.054 9.769 7.593 1.00 95.81 90 CYS A O 1
ATOM 671 N N . ARG A 1 91 ? -3.566 8.155 7.865 1.00 95.69 91 ARG A N 1
ATOM 672 C CA . ARG A 1 91 ? -3.139 7.804 9.241 1.00 95.69 91 ARG A CA 1
ATOM 673 C C . ARG A 1 91 ? -2.617 6.376 9.390 1.00 95.69 91 ARG A C 1
ATOM 675 O O . ARG A 1 91 ? -2.451 5.876 10.499 1.00 95.69 91 ARG A O 1
ATOM 682 N N . ARG A 1 92 ? -2.487 5.668 8.270 1.00 96.12 92 ARG A N 1
ATOM 683 C CA . ARG A 1 92 ? -2.071 4.264 8.211 1.00 96.12 92 ARG A CA 1
ATOM 684 C C . ARG A 1 92 ? -1.306 4.051 6.923 1.00 96.12 92 ARG A C 1
ATOM 686 O O . ARG A 1 92 ? -1.859 4.372 5.870 1.00 96.12 92 ARG A O 1
ATOM 693 N N . LEU A 1 93 ? -0.115 3.487 7.007 1.00 96.94 93 LEU A N 1
ATOM 694 C CA . LEU A 1 93 ? 0.716 3.093 5.883 1.00 96.94 93 LEU A CA 1
ATOM 695 C C . LEU A 1 93 ? 1.072 1.614 6.007 1.00 96.94 93 LEU A C 1
ATOM 697 O O . LEU A 1 93 ? 1.440 1.148 7.085 1.00 96.94 93 LEU A O 1
ATOM 701 N N . ILE A 1 94 ? 0.973 0.911 4.886 1.00 97.38 94 ILE A N 1
ATOM 702 C CA . ILE A 1 94 ? 1.604 -0.385 4.674 1.00 97.38 94 ILE A CA 1
ATOM 703 C C . ILE A 1 94 ? 2.621 -0.170 3.567 1.00 97.38 94 ILE A C 1
ATOM 705 O O . ILE A 1 94 ? 2.242 0.129 2.430 1.00 97.38 94 ILE A O 1
ATOM 709 N N . PHE A 1 95 ? 3.893 -0.284 3.918 1.00 94.75 95 PHE A N 1
ATOM 710 C CA . PHE A 1 95 ? 4.999 -0.056 3.012 1.00 94.75 95 PHE A CA 1
ATOM 711 C C . PHE A 1 95 ? 5.915 -1.274 2.980 1.00 94.75 95 PHE A C 1
ATOM 713 O O . PHE A 1 95 ? 6.810 -1.397 3.794 1.00 94.75 95 PHE A O 1
ATOM 720 N N . PHE A 1 96 ? 5.728 -2.177 2.022 1.00 94.62 96 PHE A N 1
ATOM 721 C CA . PHE A 1 96 ? 6.623 -3.327 1.899 1.00 94.62 96 PHE A CA 1
ATOM 722 C C . PHE A 1 96 ? 7.962 -2.920 1.282 1.00 94.62 96 PHE A C 1
ATOM 724 O O . PHE A 1 96 ? 8.089 -2.764 0.062 1.00 94.62 96 PHE A O 1
ATOM 731 N N . GLU A 1 97 ? 8.942 -2.745 2.163 1.00 88.62 97 GLU A N 1
ATOM 732 C CA . GLU A 1 97 ? 10.338 -2.488 1.835 1.00 88.62 97 GLU A CA 1
ATOM 733 C C . GLU A 1 97 ? 11.080 -3.796 1.529 1.00 88.62 97 GLU A C 1
ATOM 735 O O . GLU A 1 97 ? 10.767 -4.867 2.051 1.00 88.62 97 GLU A O 1
ATOM 740 N N . ASP A 1 98 ? 12.105 -3.700 0.688 1.00 86.38 98 ASP A N 1
ATOM 741 C CA . ASP A 1 98 ? 13.087 -4.765 0.501 1.00 86.38 98 ASP A CA 1
ATOM 742 C C . ASP A 1 98 ? 14.381 -4.385 1.232 1.00 86.38 98 ASP A C 1
ATOM 744 O O . ASP A 1 98 ? 15.021 -3.415 0.822 1.00 86.38 98 ASP A O 1
ATOM 748 N N . PRO A 1 99 ? 14.782 -5.112 2.291 1.00 79.19 99 PRO A N 1
ATOM 749 C CA . PRO A 1 99 ? 15.987 -4.793 3.051 1.00 79.19 99 PRO A CA 1
ATOM 750 C C . PRO A 1 99 ? 17.288 -5.181 2.328 1.00 79.19 99 PRO A C 1
ATOM 752 O O . PRO A 1 99 ? 18.363 -4.794 2.779 1.00 79.19 99 PRO A O 1
ATOM 755 N N . HIS A 1 100 ? 17.218 -5.953 1.237 1.00 75.94 100 HIS A N 1
ATOM 756 C CA . HIS A 1 100 ? 18.395 -6.459 0.517 1.00 75.94 100 HIS A CA 1
ATOM 757 C C . HIS A 1 100 ? 18.732 -5.654 -0.742 1.00 75.94 100 HIS A C 1
ATOM 759 O O . HIS A 1 100 ? 19.779 -5.879 -1.351 1.00 75.94 100 HIS A O 1
ATOM 765 N N . VAL A 1 101 ? 17.865 -4.725 -1.142 1.00 68.94 101 VAL A N 1
ATOM 766 C CA . VAL A 1 101 ? 18.096 -3.831 -2.278 1.00 68.94 101 VAL A CA 1
ATOM 767 C C . VAL A 1 101 ? 18.497 -2.468 -1.731 1.00 68.94 101 VAL A C 1
ATOM 769 O O . VAL A 1 101 ? 17.855 -1.947 -0.819 1.00 68.94 101 VAL A O 1
ATOM 772 N N . ALA A 1 102 ? 19.567 -1.887 -2.280 1.00 63.09 102 ALA A N 1
ATOM 773 C CA . ALA A 1 102 ? 19.945 -0.517 -1.955 1.00 63.09 102 ALA A CA 1
ATOM 774 C C . ALA A 1 102 ? 18.733 0.392 -2.191 1.00 63.09 102 ALA A C 1
ATOM 776 O O . ALA A 1 102 ? 18.124 0.335 -3.259 1.00 63.09 102 ALA A O 1
ATOM 777 N N . ARG A 1 103 ? 18.353 1.196 -1.193 1.00 64.94 103 ARG A N 1
ATOM 778 C CA . ARG A 1 103 ? 17.172 2.055 -1.281 1.00 64.94 103 ARG A CA 1
ATOM 779 C C . ARG A 1 103 ? 17.393 3.102 -2.377 1.00 64.94 103 ARG A C 1
ATOM 781 O O . ARG A 1 103 ? 17.966 4.158 -2.119 1.00 64.94 103 ARG A O 1
ATOM 788 N N . GLU A 1 104 ? 16.923 2.820 -3.595 1.00 57.44 104 GLU A N 1
ATOM 789 C CA . GLU A 1 104 ? 17.078 3.694 -4.773 1.00 57.44 104 GLU A CA 1
ATOM 790 C C . GLU A 1 104 ? 16.514 5.112 -4.527 1.00 57.44 104 GLU A C 1
ATOM 792 O O . GLU A 1 104 ? 16.903 6.056 -5.213 1.00 57.44 104 GLU A O 1
ATOM 797 N N . HIS A 1 105 ? 15.690 5.281 -3.479 1.00 66.25 105 HIS A N 1
ATOM 798 C CA . HIS A 1 105 ? 15.142 6.550 -2.989 1.00 66.25 105 HIS A CA 1
ATOM 799 C C . HIS A 1 105 ? 15.196 6.682 -1.448 1.00 66.25 105 HIS A C 1
ATOM 801 O O . HIS A 1 105 ? 14.206 7.022 -0.805 1.00 66.25 105 HIS A O 1
ATOM 807 N N . GLU A 1 106 ? 16.355 6.418 -0.830 1.00 70.12 106 GLU A N 1
ATOM 808 C CA . GLU A 1 106 ? 16.585 6.513 0.630 1.00 70.12 106 GLU A CA 1
ATOM 809 C C . GLU A 1 106 ? 16.025 7.801 1.272 1.00 70.12 106 GLU A C 1
ATOM 811 O O . GLU A 1 106 ? 15.378 7.747 2.318 1.00 70.12 106 GLU A O 1
ATOM 816 N N . ALA A 1 107 ? 16.232 8.960 0.635 1.00 68.50 107 ALA A N 1
ATOM 817 C CA . ALA A 1 107 ? 15.767 10.249 1.154 1.00 68.50 107 ALA A CA 1
ATOM 818 C C . ALA A 1 107 ? 14.233 10.335 1.254 1.00 68.50 107 ALA A C 1
ATOM 820 O O . ALA A 1 107 ? 13.704 10.908 2.208 1.00 68.50 107 ALA A O 1
ATOM 821 N N . ASP A 1 108 ? 13.523 9.729 0.303 1.00 75.56 108 ASP A N 1
ATOM 822 C CA . ASP A 1 108 ? 12.063 9.755 0.243 1.00 75.56 108 ASP A CA 1
ATOM 823 C C . ASP A 1 108 ? 11.448 8.797 1.274 1.00 75.56 108 ASP A C 1
ATOM 825 O O . ASP A 1 108 ? 10.453 9.124 1.927 1.00 75.56 108 ASP A O 1
ATOM 829 N N . ILE A 1 109 ? 12.094 7.651 1.503 1.00 77.25 109 ILE A N 1
ATOM 830 C CA . ILE A 1 109 ? 11.715 6.691 2.549 1.00 77.25 109 ILE A CA 1
ATOM 831 C C . ILE A 1 109 ? 11.887 7.328 3.931 1.00 77.25 109 ILE A C 1
ATOM 833 O O . ILE A 1 109 ? 10.964 7.308 4.746 1.00 77.25 109 ILE A O 1
ATOM 837 N N . GLN A 1 110 ? 13.021 7.992 4.170 1.00 86.06 110 GLN A N 1
ATOM 838 C CA . GLN A 1 110 ? 13.262 8.725 5.415 1.00 86.06 110 GLN A CA 1
ATOM 839 C C . GLN A 1 110 ? 12.275 9.880 5.611 1.00 86.06 110 GLN A C 1
ATOM 841 O O . GLN A 1 110 ? 11.829 10.131 6.735 1.00 86.06 110 GLN A O 1
ATOM 846 N N . LEU A 1 111 ? 11.903 10.585 4.537 1.00 88.94 111 LEU A N 1
ATOM 847 C CA . LEU A 1 111 ? 10.871 11.618 4.590 1.00 88.94 111 LEU A CA 1
ATOM 848 C C . LEU A 1 111 ? 9.533 11.032 5.048 1.00 88.94 111 LEU A C 1
ATOM 850 O O . LEU A 1 111 ? 8.899 11.603 5.939 1.00 88.94 111 LEU A O 1
ATOM 854 N N . LEU A 1 112 ? 9.119 9.905 4.470 1.00 88.56 112 LEU A N 1
ATOM 855 C CA . LEU A 1 112 ? 7.864 9.243 4.801 1.00 88.56 112 LEU A CA 1
ATOM 856 C C . LEU A 1 112 ? 7.859 8.732 6.247 1.00 88.56 112 LEU A C 1
ATOM 858 O O . LEU A 1 112 ? 6.937 9.039 7.002 1.00 88.56 112 LEU A O 1
ATOM 862 N N . GLU A 1 113 ? 8.912 8.034 6.674 1.00 88.88 113 GLU A N 1
ATOM 863 C CA . GLU A 1 113 ? 9.067 7.595 8.064 1.00 88.88 113 GLU A CA 1
ATOM 864 C C . GLU A 1 113 ? 8.999 8.783 9.029 1.00 88.88 113 GLU A C 1
ATOM 866 O O . GLU A 1 113 ? 8.270 8.749 10.026 1.00 88.88 113 GLU A O 1
ATOM 871 N N . ARG A 1 114 ? 9.698 9.878 8.714 1.00 92.19 114 ARG A N 1
ATOM 872 C CA . ARG A 1 114 ? 9.666 11.098 9.523 1.00 92.19 114 ARG A CA 1
ATOM 873 C C . ARG A 1 114 ? 8.260 11.692 9.574 1.00 92.19 114 ARG A C 1
ATOM 875 O O . ARG A 1 114 ? 7.788 12.012 10.661 1.00 92.19 114 ARG A O 1
ATOM 882 N N . ALA A 1 115 ? 7.566 11.786 8.443 1.00 94.38 115 ALA A N 1
ATOM 883 C CA . ALA A 1 115 ? 6.193 12.275 8.392 1.00 94.38 115 ALA A CA 1
ATOM 884 C C . ALA A 1 115 ? 5.259 11.453 9.291 1.00 94.38 115 ALA A C 1
ATOM 886 O O . ALA A 1 115 ? 4.483 12.032 10.047 1.00 94.38 115 ALA A O 1
ATOM 887 N N . THR A 1 116 ? 5.380 10.120 9.291 1.00 94.00 116 THR A N 1
ATOM 888 C CA . THR A 1 116 ? 4.552 9.271 10.167 1.00 94.00 116 THR A CA 1
ATOM 889 C C . THR A 1 116 ? 4.808 9.507 11.651 1.00 94.00 116 THR A C 1
ATOM 891 O O . THR A 1 116 ? 3.855 9.533 12.429 1.00 94.00 116 THR A O 1
ATOM 894 N N . ARG A 1 117 ? 6.068 9.742 12.043 1.00 92.31 117 ARG A N 1
ATOM 895 C CA . ARG A 1 117 ? 6.449 10.034 13.434 1.00 92.31 117 ARG A CA 1
ATOM 896 C C . ARG A 1 117 ? 5.966 11.403 13.912 1.00 92.31 117 ARG A C 1
ATOM 898 O O . ARG A 1 117 ? 5.652 11.545 15.088 1.00 92.31 117 ARG A O 1
ATOM 905 N N . PHE A 1 118 ? 5.908 12.393 13.022 1.00 93.31 118 PHE A N 1
ATOM 906 C CA . PHE A 1 118 ? 5.470 13.757 13.348 1.00 93.31 118 PHE A CA 1
ATOM 907 C C . PHE A 1 118 ? 3.982 14.017 13.074 1.00 93.31 118 PHE A C 1
ATOM 909 O O . PHE A 1 118 ? 3.499 15.112 13.356 1.00 93.31 118 PHE A O 1
ATOM 916 N N . ALA A 1 119 ? 3.246 13.037 12.542 1.00 93.62 119 ALA A N 1
ATOM 917 C CA . ALA A 1 119 ? 1.833 13.181 12.216 1.00 93.62 119 ALA A CA 1
ATOM 918 C C . ALA A 1 119 ? 1.028 13.625 13.460 1.00 93.62 119 ALA A C 1
ATOM 920 O O . ALA A 1 119 ? 0.995 12.887 14.449 1.00 93.62 119 ALA A O 1
ATOM 921 N N . PRO A 1 120 ? 0.320 14.774 13.429 1.00 85.38 120 PRO A N 1
ATOM 922 C CA . PRO A 1 120 ? -0.309 15.361 14.621 1.00 85.38 120 PRO A CA 1
ATOM 923 C C . PRO A 1 120 ? -1.332 14.455 15.315 1.00 85.38 120 PRO A C 1
ATOM 925 O O . PRO A 1 120 ? -1.565 14.567 16.514 1.00 85.38 120 PRO A O 1
ATOM 928 N N . GLN A 1 121 ? -1.972 13.567 14.554 1.00 88.44 121 GLN A N 1
ATOM 929 C CA . GLN A 1 121 ? -2.993 12.636 15.047 1.00 88.44 121 GLN A CA 1
ATOM 930 C C . GLN A 1 121 ? -2.472 11.194 15.148 1.00 88.44 121 GLN A C 1
ATOM 932 O O . GLN A 1 121 ? -3.263 10.261 15.295 1.00 88.44 121 GLN A O 1
ATOM 937 N N . GLY A 1 122 ? -1.154 11.015 15.034 1.00 92.19 122 GLY A N 1
ATOM 938 C CA . GLY A 1 122 ? -0.501 9.723 14.894 1.00 92.19 122 GLY A CA 1
ATOM 939 C C . GLY A 1 122 ? -0.720 9.091 13.517 1.00 92.19 122 GLY A C 1
ATOM 940 O O . GLY A 1 122 ? -1.750 9.269 12.859 1.00 92.19 122 GLY A O 1
ATOM 941 N N . CYS A 1 123 ? 0.264 8.310 13.083 1.00 95.69 123 CYS A N 1
ATOM 942 C CA . CYS A 1 123 ? 0.157 7.478 11.896 1.00 95.69 123 CYS A CA 1
ATOM 943 C C . CYS A 1 123 ? 0.783 6.112 12.171 1.00 95.69 123 C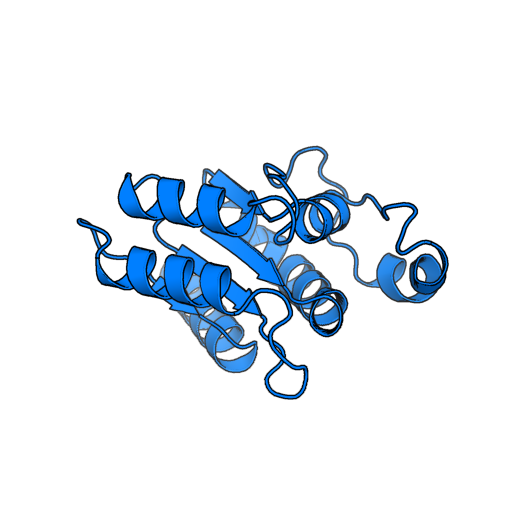YS A C 1
ATOM 945 O O . CYS A 1 123 ? 1.938 6.022 12.577 1.00 95.69 123 CYS A O 1
ATOM 947 N N . LEU A 1 124 ? 0.023 5.044 11.927 1.00 95.38 124 LEU A N 1
ATOM 948 C CA . LEU A 1 124 ? 0.563 3.688 11.943 1.00 95.38 124 LEU A CA 1
ATOM 949 C C . LEU A 1 124 ? 1.390 3.473 10.673 1.00 95.38 124 LEU A C 1
ATOM 951 O O . LEU A 1 124 ? 0.877 3.711 9.581 1.00 95.38 124 LEU A O 1
ATOM 955 N N . CYS A 1 125 ? 2.627 3.007 10.806 1.00 94.88 125 CYS A N 1
ATOM 956 C CA . CYS A 1 125 ? 3.479 2.616 9.686 1.00 94.88 125 CYS A CA 1
ATOM 957 C C . CYS A 1 125 ? 3.917 1.167 9.887 1.00 94.88 125 CYS A C 1
ATOM 959 O O . CYS A 1 125 ? 4.440 0.835 10.949 1.00 94.88 125 CYS A O 1
ATOM 961 N N . ILE A 1 126 ? 3.653 0.311 8.901 1.00 95.88 126 ILE A N 1
ATOM 962 C CA . ILE A 1 126 ? 4.016 -1.106 8.920 1.00 95.88 126 ILE A CA 1
ATOM 963 C C . ILE A 1 126 ? 4.839 -1.400 7.675 1.00 95.88 126 ILE A C 1
ATOM 965 O O . ILE A 1 126 ? 4.335 -1.213 6.564 1.00 95.88 126 ILE A O 1
ATOM 969 N N . ASN A 1 127 ? 6.065 -1.885 7.868 1.00 93.62 127 ASN A N 1
ATOM 970 C CA . ASN A 1 127 ? 7.042 -1.952 6.783 1.00 93.62 127 ASN A CA 1
ATOM 971 C C . ASN A 1 127 ? 7.294 -3.376 6.242 1.00 93.62 127 ASN A C 1
ATOM 973 O O . ASN A 1 127 ? 8.059 -3.581 5.301 1.00 93.62 127 ASN A O 1
ATOM 977 N N . ASP A 1 128 ? 6.634 -4.380 6.820 1.00 94.19 128 ASP A N 1
ATOM 978 C CA . ASP A 1 128 ? 6.812 -5.787 6.469 1.00 94.19 128 ASP A CA 1
ATOM 979 C C . ASP A 1 128 ? 5.490 -6.568 6.496 1.00 94.19 128 ASP A C 1
ATOM 981 O O . ASP A 1 128 ? 4.504 -6.181 7.133 1.00 94.19 128 ASP A O 1
ATOM 985 N N . LEU A 1 129 ? 5.478 -7.699 5.785 1.00 96.44 129 LEU A N 1
ATOM 986 C CA . LEU A 1 129 ? 4.296 -8.544 5.637 1.00 96.44 129 LEU A CA 1
ATOM 987 C C . LEU A 1 129 ? 3.833 -9.152 6.966 1.00 96.44 129 LEU A C 1
ATOM 989 O O . LEU A 1 129 ? 2.630 -9.235 7.198 1.00 96.44 129 LEU A O 1
ATOM 993 N N . ALA A 1 130 ? 4.753 -9.594 7.825 1.00 96.75 130 ALA A N 1
ATOM 994 C CA . ALA A 1 130 ? 4.397 -10.309 9.048 1.00 96.75 130 ALA A CA 1
ATOM 995 C C . ALA A 1 130 ? 3.616 -9.400 10.006 1.00 96.75 130 ALA A C 1
ATOM 997 O O . ALA A 1 130 ? 2.543 -9.774 10.488 1.00 96.75 130 ALA A O 1
ATOM 998 N N . ASN A 1 131 ? 4.101 -8.176 10.209 1.00 97.25 131 ASN A N 1
ATOM 999 C CA . ASN A 1 131 ? 3.410 -7.170 11.004 1.00 97.25 131 ASN A CA 1
ATOM 1000 C C . ASN A 1 131 ? 2.107 -6.703 10.338 1.00 97.25 131 ASN A C 1
ATOM 1002 O O . ASN A 1 131 ? 1.12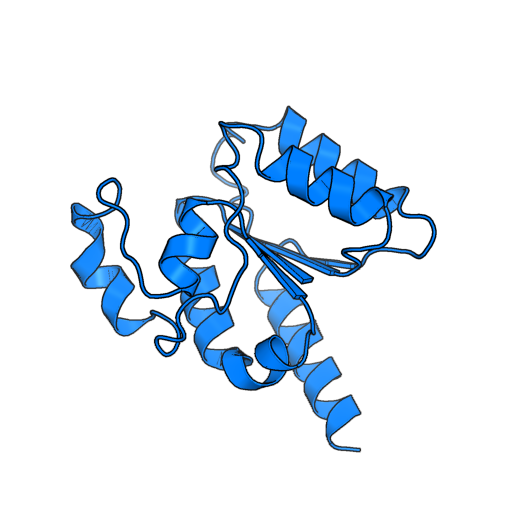6 -6.440 11.036 1.00 97.25 131 ASN A O 1
ATOM 1006 N N . ALA A 1 132 ? 2.051 -6.646 9.002 1.00 97.75 132 ALA A N 1
ATOM 1007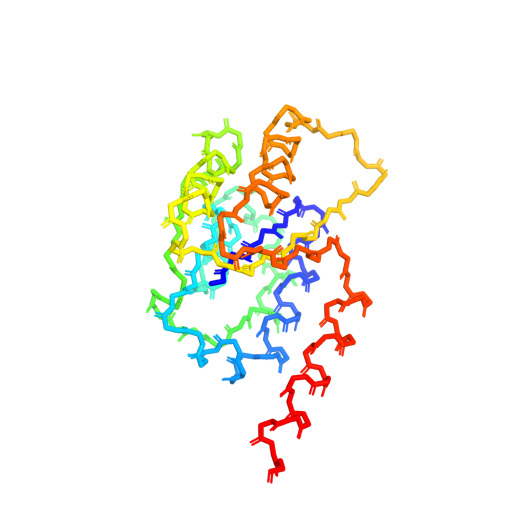 C CA . ALA A 1 132 ? 0.829 -6.275 8.290 1.00 97.75 132 ALA A CA 1
ATOM 1008 C C . ALA A 1 132 ? -0.263 -7.343 8.440 1.00 97.75 132 ALA A C 1
ATOM 1010 O O . ALA A 1 132 ? -1.408 -7.005 8.733 1.00 97.75 132 ALA A O 1
ATOM 1011 N N . GLU A 1 133 ? 0.083 -8.624 8.303 1.00 97.75 133 GLU A N 1
ATOM 1012 C CA . GLU A 1 133 ? -0.829 -9.748 8.544 1.00 97.75 133 GLU A CA 1
ATOM 1013 C C . GLU A 1 133 ? -1.307 -9.775 9.998 1.00 97.75 133 GLU A C 1
ATOM 1015 O O . GLU A 1 133 ? -2.508 -9.882 10.253 1.00 97.75 133 GLU A O 1
ATOM 1020 N N . PHE A 1 134 ? -0.391 -9.610 10.958 1.00 97.31 134 PHE A N 1
ATOM 1021 C CA . PHE A 1 134 ? -0.744 -9.528 12.375 1.00 97.31 134 PHE A CA 1
ATOM 1022 C C . PHE A 1 134 ? -1.756 -8.405 12.638 1.00 97.31 134 PHE A C 1
ATOM 1024 O O . PHE A 1 134 ? -2.805 -8.633 13.248 1.00 97.31 134 PHE A O 1
ATOM 1031 N N . TRP A 1 135 ? -1.482 -7.205 12.120 1.00 96.50 135 TRP A N 1
ATOM 1032 C CA . TRP A 1 135 ? -2.367 -6.057 12.273 1.00 96.50 135 TRP A CA 1
ATOM 1033 C C . TRP A 1 135 ? -3.736 -6.280 11.621 1.00 96.50 135 TRP A C 1
ATOM 1035 O O . TRP A 1 135 ? -4.759 -6.018 12.254 1.00 96.50 135 TRP A O 1
ATOM 1045 N N . MET A 1 136 ? -3.781 -6.798 10.390 1.00 95.75 136 MET A N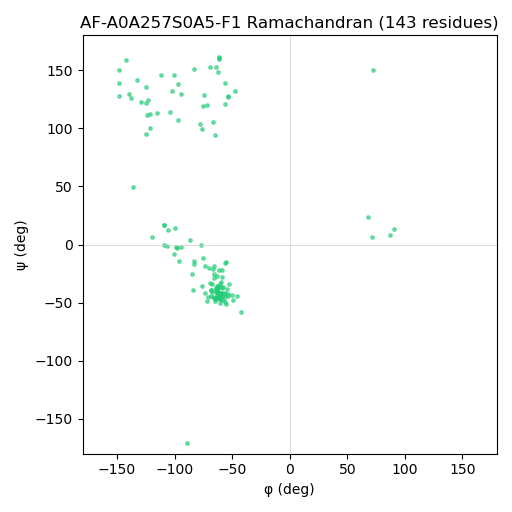 1
ATOM 1046 C CA . MET A 1 136 ? -5.040 -7.046 9.683 1.00 95.75 136 MET A CA 1
ATOM 1047 C C . MET A 1 136 ? -5.903 -8.098 10.381 1.00 95.75 136 MET A C 1
ATOM 1049 O O . MET A 1 136 ? -7.110 -7.896 10.503 1.00 95.75 136 MET A O 1
ATOM 1053 N N . ASN A 1 137 ? -5.308 -9.181 10.886 1.00 94.88 137 ASN A N 1
ATOM 1054 C CA . ASN A 1 137 ? -6.033 -10.236 11.601 1.00 94.88 137 ASN A CA 1
ATOM 1055 C C . ASN A 1 137 ? -6.595 -9.739 12.942 1.00 94.88 137 ASN A C 1
ATOM 1057 O O . ASN A 1 137 ? -7.747 -10.027 13.288 1.00 94.88 137 ASN A O 1
ATOM 1061 N N . GLY A 1 138 ? -5.818 -8.934 13.672 1.00 93.94 138 GLY A N 1
ATOM 1062 C CA . GLY A 1 138 ? -6.293 -8.262 14.882 1.00 93.94 138 GLY A CA 1
ATOM 1063 C C . GLY A 1 138 ? -7.427 -7.279 14.580 1.00 93.94 138 GLY A C 1
ATOM 1064 O O . GLY A 1 138 ? -8.464 -7.290 15.243 1.00 93.94 138 GLY A O 1
ATOM 1065 N N . PHE A 1 139 ? -7.273 -6.473 13.527 1.00 90.12 139 PHE A N 1
ATOM 1066 C CA . PHE A 1 139 ? -8.289 -5.514 13.099 1.00 90.12 139 PHE A CA 1
ATOM 1067 C C . PHE A 1 139 ? -9.584 -6.198 12.637 1.00 90.12 139 PHE A C 1
ATOM 1069 O O . PHE A 1 139 ? -10.671 -5.728 12.961 1.00 90.12 139 PHE A O 1
ATOM 1076 N N . ALA A 1 140 ? -9.482 -7.331 11.937 1.00 91.69 140 ALA A N 1
ATOM 1077 C CA . ALA A 1 140 ? -10.627 -8.143 11.537 1.00 91.69 140 ALA A CA 1
ATOM 1078 C C . ALA A 1 140 ? -11.408 -8.661 12.751 1.00 91.69 140 ALA A C 1
ATOM 1080 O O . ALA A 1 140 ? -12.629 -8.534 12.792 1.00 91.69 140 ALA A O 1
ATOM 1081 N N . SER A 1 141 ? -10.694 -9.188 13.751 1.00 90.81 141 SER A N 1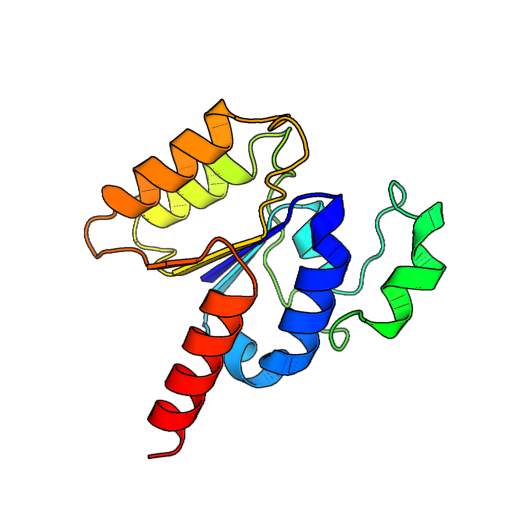
ATOM 1082 C CA . SER A 1 141 ? -11.289 -9.712 14.987 1.00 90.81 141 SER A CA 1
ATOM 1083 C C . SER A 1 141 ? -12.055 -8.632 15.754 1.00 90.81 141 SER A C 1
ATOM 1085 O O . SER A 1 141 ? -13.168 -8.875 16.205 1.00 90.81 141 SER A O 1
ATOM 1087 N N . LEU A 1 142 ? -11.505 -7.415 15.836 1.00 88.69 142 LEU A N 1
ATOM 1088 C CA . LEU A 1 142 ? -12.161 -6.274 16.488 1.00 88.69 142 LEU A CA 1
ATOM 1089 C C . LEU A 1 142 ? -13.432 -5.802 15.773 1.00 88.69 142 LEU A C 1
ATOM 1091 O O . LEU A 1 142 ? -14.308 -5.241 16.413 1.00 88.69 142 LEU A O 1
ATOM 1095 N N . LEU A 1 143 ? -13.523 -5.981 14.453 1.00 85.44 143 LEU A N 1
ATOM 1096 C CA . LEU A 1 143 ? -14.710 -5.610 13.675 1.00 85.44 143 LEU A CA 1
ATOM 1097 C C . LEU A 1 143 ? -15.809 -6.682 13.703 1.00 85.44 143 LEU A C 1
ATOM 1099 O O . LEU A 1 143 ? -16.918 -6.403 13.248 1.00 85.44 143 LEU A O 1
ATOM 1103 N N . ALA A 1 144 ? -15.477 -7.898 14.142 1.00 80.69 144 ALA A N 1
ATOM 1104 C CA . ALA A 1 144 ? -16.398 -9.026 14.253 1.00 80.69 144 ALA A CA 1
ATOM 1105 C C . ALA A 1 144 ? -16.993 -9.189 15.665 1.00 80.69 144 ALA A C 1
ATOM 1107 O O . ALA A 1 144 ? -17.952 -9.946 15.817 1.00 80.69 144 ALA A O 1
ATOM 1108 N N . ALA A 1 145 ? -16.417 -8.513 16.665 1.00 63.84 145 ALA A N 1
ATOM 1109 C CA . ALA A 1 145 ? -16.919 -8.417 18.037 1.00 63.84 145 ALA A CA 1
ATOM 1110 C C . ALA A 1 145 ? -17.927 -7.267 18.181 1.00 63.84 145 ALA A C 1
ATOM 1112 O O . ALA A 1 145 ? -18.871 -7.430 18.984 1.00 63.84 145 ALA A O 1
#

Secondary structure (DSSP, 8-state):
-EEEE-GGGHHHHHHHHHHTHHHHTTSS--EE-HHHHHHHTT---GGGGGGHHHHGGGPPP--TTSSEE---GGGTHHHHHHHHHHTTS--EEEEE--TTS--TTHHHHHHHHHHHHH-TT--EEE-SHHHHHHHHHHHHHHHH-

Foldseek 3Di:
DEEAEDPVCLLVSLQLCQVLVVVLLPPPAYAYEACSQCQQQVHHDPVCPVVCVVSNVSGHDNDHCSHDYDHHLVVCSLVVVLVCQQVVVAAEYEHADDPPDDPPNVVSVVSNVVSQVNRPVHHHYHHHDVVVVVVSVVVVVVVVD

Nearest PDB structures (foldseek):
  1wo8-assembly1_A  TM=8.909E-01  e=3.662E-09  Thermus thermophilus HB8
  5h3l-assembly1_C  TM=8.646E-01  e=2.826E-08  synthetic construct
  1b93-assembly1_C-2  TM=8.672E-01  e=4.638E-08  Escherichia coli
  1s8a-assembly1_E  TM=8.764E-01  e=2.181E-07  Escherichia coli
  6f2c-assembly2_G  TM=8.723E-01  e=2.626E-07  Bacillus subtilis subsp. subtilis str. 168

Mean predicted aligned error: 4.25 Å

pLDDT: mean 89.66, std 8.14, range [57.44, 97.75]